Protein AF-A0A1A6HKM3-F1 (afdb_monomer)

Solvent-accessible surface area (backbone atoms only — not comparable to full-atom values): 8074 Å² total; per-residue (Å²): 134,69,60,70,53,31,51,55,52,16,49,52,26,46,77,69,69,38,35,68,60,14,46,56,42,32,45,64,36,37,76,76,48,75,79,42,65,69,59,45,51,51,49,17,52,33,31,36,75,77,71,31,32,71,58,14,48,58,45,45,48,62,50,58,78,65,53,81,62,89,50,65,68,60,55,52,53,51,54,50,49,51,17,56,44,58,75,41,57,64,34,87,82,55,30,69,87,28,43,89,74,38,88,62,29,47,59,53,46,30,50,48,27,49,76,71,70,36,53,66,64,25,43,73,77,45,76,86,60,77,89,85,67,93,69,78,88,79,76,79,118

Radius of gyration: 15.83 Å; Cα contacts (8 Å, |Δi|>4): 141; chains: 1; bounding box: 39×30×46 Å

pLDDT: mean 88.12, std 14.23, range [39.5, 98.19]

Structure (mmCIF, N/CA/C/O backbone):
data_AF-A0A1A6HKM3-F1
#
_entry.id   AF-A0A1A6HKM3-F1
#
loop_
_atom_site.group_PDB
_atom_site.id
_atom_site.type_symbol
_atom_site.label_atom_id
_atom_site.label_alt_id
_atom_site.label_comp_id
_atom_site.label_asym_id
_atom_site.label_entity_id
_atom_site.label_seq_id
_atom_site.pdbx_PDB_ins_code
_atom_site.Cartn_x
_atom_site.Cartn_y
_atom_site.Cartn_z
_atom_site.occupancy
_atom_site.B_iso_or_equiv
_atom_site.auth_seq_id
_atom_site.auth_comp_id
_atom_site.auth_asym_id
_atom_site.auth_atom_id
_atom_site.pdbx_PDB_model_num
ATOM 1 N N . GLU A 1 1 ? 9.411 0.851 -27.484 1.00 65.31 1 GLU A N 1
ATOM 2 C CA . GLU A 1 1 ? 8.597 2.086 -27.531 1.00 65.31 1 GLU A CA 1
ATOM 3 C C . GLU A 1 1 ? 7.377 1.890 -26.626 1.00 65.31 1 GLU A C 1
ATOM 5 O O . GLU A 1 1 ? 6.922 0.760 -26.525 1.00 65.31 1 GLU A O 1
ATOM 10 N N . TYR A 1 2 ? 6.927 2.922 -25.902 1.00 84.19 2 TYR A N 1
ATOM 11 C CA . TYR A 1 2 ? 5.852 2.887 -24.880 1.00 84.19 2 TYR A CA 1
ATOM 12 C C . TYR A 1 2 ? 6.072 2.043 -23.613 1.00 84.19 2 TYR A C 1
ATOM 14 O O . TYR A 1 2 ? 5.127 1.498 -23.048 1.00 84.19 2 TYR A O 1
ATOM 22 N N . LEU A 1 3 ? 7.300 1.997 -23.098 1.00 88.06 3 LEU A N 1
ATOM 23 C CA . LEU A 1 3 ? 7.628 1.264 -21.871 1.00 88.06 3 LEU A CA 1
ATOM 24 C C . LEU A 1 3 ? 6.704 1.622 -20.684 1.00 88.06 3 LEU A C 1
ATOM 26 O O . LEU A 1 3 ? 6.264 0.733 -19.964 1.00 88.06 3 LEU A O 1
ATOM 30 N N . ALA A 1 4 ? 6.345 2.900 -20.521 1.00 89.56 4 ALA A N 1
ATOM 31 C CA . ALA A 1 4 ? 5.461 3.369 -19.449 1.00 89.56 4 ALA A CA 1
ATOM 32 C C . ALA A 1 4 ? 4.051 2.746 -19.470 1.00 89.56 4 ALA A C 1
ATOM 34 O O . ALA A 1 4 ? 3.418 2.665 -18.418 1.00 89.56 4 ALA A O 1
ATOM 35 N N . LEU A 1 5 ? 3.571 2.248 -20.620 1.00 93.31 5 LEU A N 1
ATOM 36 C CA . LEU A 1 5 ? 2.295 1.526 -20.686 1.00 93.31 5 LEU A CA 1
ATOM 37 C C . LEU A 1 5 ? 2.313 0.260 -19.829 1.00 93.31 5 LEU A C 1
ATOM 39 O O . LEU A 1 5 ? 1.278 -0.094 -19.276 1.00 93.31 5 LEU A O 1
ATOM 43 N N . ASN A 1 6 ? 3.476 -0.370 -19.636 1.00 92.62 6 ASN A N 1
ATOM 44 C CA . ASN A 1 6 ? 3.595 -1.538 -18.764 1.00 92.62 6 ASN A CA 1
ATOM 45 C C . ASN A 1 6 ? 3.209 -1.209 -17.314 1.00 92.62 6 ASN A C 1
ATOM 47 O O . ASN A 1 6 ? 2.595 -2.038 -16.655 1.00 92.62 6 ASN A O 1
ATOM 51 N N . VAL A 1 7 ? 3.487 0.007 -16.823 1.00 95.50 7 VAL A N 1
ATOM 52 C CA . VAL A 1 7 ? 3.066 0.421 -15.471 1.00 95.5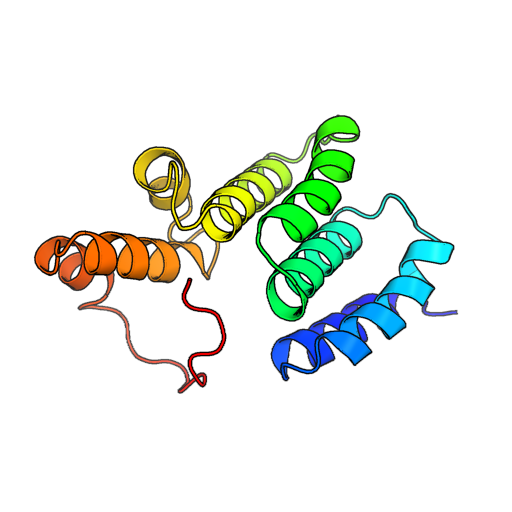0 7 VAL A CA 1
ATOM 53 C C . VAL A 1 7 ? 1.545 0.522 -15.389 1.00 95.50 7 VAL A C 1
ATOM 55 O O . VAL A 1 7 ? 0.949 0.033 -14.435 1.00 95.50 7 VAL A O 1
ATOM 58 N N . TYR A 1 8 ? 0.900 1.105 -16.402 1.00 95.50 8 TYR A N 1
ATOM 59 C CA . TYR A 1 8 ? -0.561 1.200 -16.450 1.00 95.50 8 TYR A CA 1
ATOM 60 C C . TYR A 1 8 ? -1.228 -0.172 -16.589 1.00 95.50 8 TYR A C 1
ATOM 62 O O . TYR A 1 8 ? -2.201 -0.446 -15.895 1.00 95.50 8 TYR A O 1
ATOM 70 N N . VAL A 1 9 ? -0.683 -1.057 -17.426 1.00 96.69 9 VAL A N 1
ATOM 71 C CA . VAL A 1 9 ? -1.180 -2.433 -17.572 1.00 96.69 9 VAL A CA 1
ATOM 72 C C . VAL A 1 9 ? -1.011 -3.211 -16.264 1.00 96.69 9 VAL A C 1
ATOM 74 O O . VAL A 1 9 ? -1.947 -3.881 -15.834 1.00 96.69 9 VAL A O 1
ATOM 77 N N . ALA A 1 10 ? 0.130 -3.074 -15.584 1.00 97.38 10 ALA A N 1
ATOM 78 C CA . ALA A 1 10 ? 0.335 -3.660 -14.262 1.00 97.38 10 ALA A CA 1
ATOM 79 C C . ALA A 1 10 ? -0.673 -3.117 -13.234 1.00 97.38 10 ALA A C 1
ATOM 81 O O . ALA A 1 10 ? -1.269 -3.894 -12.495 1.00 97.38 10 ALA A O 1
ATOM 82 N N . LEU A 1 11 ? -0.947 -1.805 -13.228 1.00 95.56 11 LEU A N 1
ATOM 83 C CA . LEU A 1 11 ? -1.984 -1.212 -12.374 1.00 95.56 11 LEU A CA 1
ATOM 84 C C . LEU A 1 11 ? -3.371 -1.794 -12.660 1.00 95.56 11 LEU A C 1
ATOM 86 O O . LEU A 1 11 ? -4.118 -2.059 -11.720 1.00 95.56 11 LEU A O 1
ATOM 90 N N . CYS A 1 12 ? -3.720 -2.018 -13.928 1.00 96.31 12 CYS A N 1
ATOM 91 C CA . CYS A 1 12 ? -4.973 -2.676 -14.286 1.00 96.31 12 CYS A CA 1
ATOM 92 C C . CYS A 1 12 ? -5.034 -4.100 -13.724 1.00 96.31 12 CYS A C 1
ATOM 94 O O . CYS A 1 12 ? -6.025 -4.447 -13.089 1.00 96.31 12 CYS A O 1
ATOM 96 N N . TYR A 1 13 ? -3.974 -4.897 -13.887 1.00 97.88 13 TYR A N 1
ATOM 97 C CA . TYR A 1 13 ? -3.914 -6.242 -13.310 1.00 97.88 13 TYR A CA 1
ATOM 98 C C . TYR A 1 13 ? -3.994 -6.225 -11.781 1.00 97.88 13 TYR A C 1
ATOM 100 O O . TYR A 1 13 ? -4.739 -7.016 -11.213 1.00 97.88 13 TYR A O 1
ATOM 108 N N . TYR A 1 14 ? -3.326 -5.276 -11.119 1.00 96.44 14 TYR A N 1
ATOM 109 C CA . TYR A 1 14 ? -3.443 -5.081 -9.673 1.00 96.44 14 TYR A CA 1
ATOM 110 C C . TYR A 1 14 ? -4.884 -4.776 -9.251 1.00 96.44 14 TYR A C 1
ATOM 112 O O . TYR A 1 14 ? -5.380 -5.357 -8.293 1.00 96.44 14 TYR A O 1
ATOM 120 N N . LYS A 1 15 ? -5.575 -3.880 -9.969 1.00 92.12 15 LYS A N 1
ATOM 121 C CA . LYS A 1 15 ? -6.978 -3.524 -9.691 1.00 92.12 15 LYS A CA 1
ATOM 122 C C . LYS A 1 15 ? -7.964 -4.659 -9.993 1.00 92.12 15 LYS A C 1
ATOM 124 O O . LYS A 1 15 ? -9.088 -4.604 -9.509 1.00 92.12 15 LYS A O 1
ATOM 129 N N . LEU A 1 16 ? -7.558 -5.650 -10.786 1.00 95.06 16 LEU A N 1
ATOM 130 C CA . LEU A 1 16 ? -8.309 -6.877 -11.074 1.00 95.06 16 LEU A CA 1
ATOM 131 C C . LEU A 1 16 ? -7.880 -8.058 -10.186 1.00 95.06 16 LEU A C 1
ATOM 133 O O . LEU A 1 16 ? -8.275 -9.187 -10.452 1.00 95.06 16 LEU A O 1
ATOM 137 N N . ASP A 1 17 ? -7.058 -7.805 -9.166 1.00 95.12 17 ASP A N 1
ATOM 138 C CA . ASP A 1 17 ? -6.514 -8.793 -8.230 1.00 95.12 17 ASP A CA 1
ATOM 139 C C . ASP A 1 17 ? -5.585 -9.863 -8.846 1.00 95.12 17 ASP A C 1
ATOM 141 O O . ASP A 1 17 ? -5.219 -10.838 -8.190 1.00 95.12 17 ASP A O 1
ATOM 145 N N . TYR A 1 18 ? -5.114 -9.651 -10.079 1.00 97.50 18 TYR A N 1
ATOM 146 C CA . TYR A 1 18 ? -4.110 -10.484 -10.753 1.00 97.50 18 TYR A CA 1
ATOM 147 C C . TYR A 1 18 ? -2.689 -10.007 -10.416 1.00 97.50 18 TYR A C 1
ATOM 149 O O . TYR A 1 18 ? -1.972 -9.443 -11.248 1.00 97.50 18 TYR A O 1
ATOM 157 N N . TYR A 1 19 ? -2.295 -10.153 -9.150 1.00 97.38 19 TYR A N 1
ATOM 158 C CA . TYR A 1 19 ? -1.053 -9.572 -8.620 1.00 97.38 19 TYR A CA 1
ATOM 159 C C . TYR A 1 19 ? 0.226 -10.200 -9.182 1.00 97.38 19 TYR A C 1
ATOM 161 O O . TYR A 1 19 ? 1.233 -9.511 -9.329 1.00 97.38 19 TYR A O 1
ATOM 169 N N . ASP A 1 20 ? 0.192 -11.491 -9.495 1.00 97.19 20 ASP A N 1
ATOM 170 C CA . ASP A 1 20 ? 1.276 -12.225 -10.148 1.00 97.19 20 ASP A CA 1
ATOM 171 C C . ASP A 1 20 ? 1.540 -11.667 -11.553 1.00 97.19 20 ASP A C 1
ATOM 173 O O . ASP A 1 20 ? 2.656 -11.238 -11.848 1.00 97.19 20 ASP A O 1
ATOM 177 N N . VAL A 1 21 ? 0.491 -11.533 -12.368 1.00 97.88 21 VAL A N 1
ATOM 178 C CA . VAL A 1 21 ? 0.576 -10.946 -13.714 1.00 97.88 21 VAL A CA 1
ATOM 179 C C . VAL A 1 21 ? 0.990 -9.473 -13.646 1.00 97.88 21 VAL A C 1
ATOM 181 O O . VAL A 1 21 ? 1.851 -9.027 -14.407 1.00 97.88 21 VAL A O 1
ATOM 184 N N . SER A 1 22 ? 0.433 -8.710 -12.698 1.00 98.19 22 SER A N 1
ATOM 185 C CA . SER A 1 22 ? 0.848 -7.328 -12.418 1.00 98.19 22 SER A CA 1
ATOM 186 C C . SER A 1 22 ? 2.356 -7.239 -12.165 1.00 98.19 22 SER A C 1
ATOM 188 O O . SER A 1 22 ? 3.040 -6.405 -12.761 1.00 98.19 22 SER A O 1
ATOM 190 N N . GLN A 1 23 ? 2.893 -8.118 -11.316 1.00 97.00 23 GLN A N 1
ATOM 191 C CA . GLN A 1 23 ? 4.306 -8.147 -10.954 1.00 97.00 23 GLN A CA 1
ATOM 192 C C . GLN A 1 23 ? 5.209 -8.491 -12.146 1.00 97.00 23 GLN A C 1
ATOM 194 O O . GLN A 1 23 ? 6.258 -7.862 -12.306 1.00 97.00 23 GLN A O 1
ATOM 199 N N . GLU A 1 24 ? 4.815 -9.447 -12.989 1.00 96.81 24 GLU A N 1
ATOM 200 C CA . GLU A 1 24 ? 5.568 -9.832 -14.189 1.00 96.81 24 GLU A CA 1
ATOM 201 C C . GLU A 1 24 ? 5.639 -8.695 -15.213 1.00 96.81 24 GLU A C 1
ATOM 203 O O . GLU A 1 24 ? 6.723 -8.343 -15.684 1.00 96.81 24 GLU A O 1
ATOM 208 N N . VAL A 1 25 ? 4.501 -8.059 -15.509 1.00 96.69 25 VAL A N 1
ATOM 209 C CA . VAL A 1 25 ? 4.446 -6.924 -16.442 1.00 96.69 25 VAL A CA 1
ATOM 210 C C . VAL A 1 25 ? 5.264 -5.746 -15.909 1.00 96.69 25 VAL A C 1
ATOM 212 O O . VAL A 1 25 ? 6.025 -5.114 -16.649 1.00 96.69 25 VAL A O 1
ATOM 215 N N . LEU A 1 26 ? 5.158 -5.465 -14.610 1.00 96.75 26 LEU A N 1
ATOM 216 C CA . LEU A 1 26 ? 5.896 -4.388 -13.960 1.00 96.75 26 LEU A CA 1
ATOM 217 C C . LEU A 1 26 ? 7.411 -4.628 -13.961 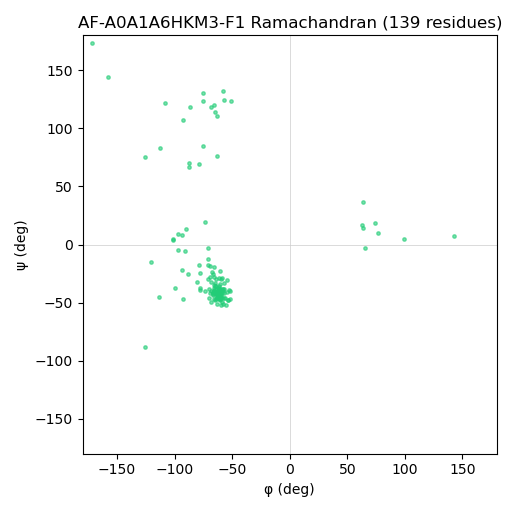1.00 96.75 26 LEU A C 1
ATOM 219 O O . LEU A 1 26 ? 8.184 -3.676 -14.088 1.00 96.75 26 LEU A O 1
ATOM 223 N N . ALA A 1 27 ? 7.854 -5.885 -13.867 1.00 95.44 27 ALA A N 1
ATOM 224 C CA . ALA A 1 27 ? 9.271 -6.234 -13.919 1.00 95.44 27 ALA A CA 1
ATOM 225 C C . ALA A 1 27 ? 9.918 -5.829 -15.254 1.00 95.44 27 ALA A C 1
ATOM 227 O O . ALA A 1 27 ? 11.054 -5.358 -15.252 1.00 95.44 27 A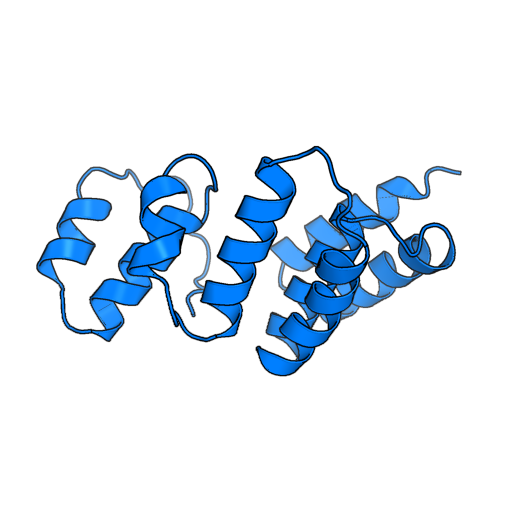LA A O 1
ATOM 228 N N . VAL A 1 28 ? 9.192 -5.918 -16.376 1.00 94.75 28 VAL A N 1
ATOM 229 C CA . VAL A 1 28 ? 9.676 -5.455 -17.693 1.00 94.75 28 VAL A CA 1
ATOM 230 C C . VAL A 1 28 ? 9.978 -3.953 -17.677 1.00 94.75 28 VAL A C 1
ATOM 232 O O . VAL A 1 28 ? 10.968 -3.510 -18.257 1.00 94.75 28 VAL A O 1
ATOM 235 N N . TYR A 1 29 ? 9.150 -3.160 -16.989 1.00 95.50 29 TYR A N 1
ATOM 236 C CA . TYR A 1 29 ? 9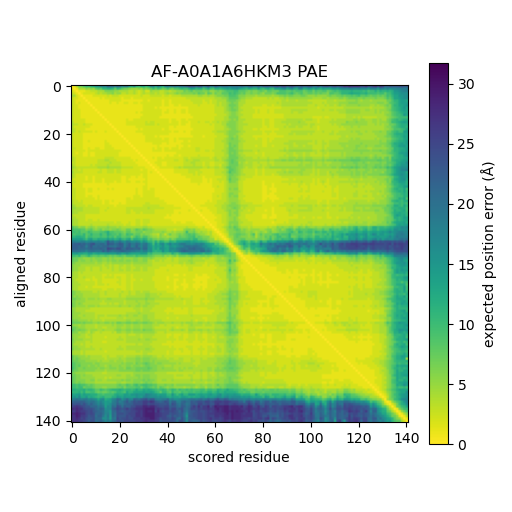.393 -1.727 -16.812 1.00 95.50 29 TYR A CA 1
ATOM 237 C C . TYR A 1 29 ? 10.615 -1.464 -15.922 1.00 95.50 29 TYR A C 1
ATOM 239 O O . TYR A 1 29 ? 11.511 -0.706 -16.295 1.00 95.50 29 TYR A O 1
ATOM 247 N N . LEU A 1 30 ? 10.676 -2.124 -14.762 1.00 94.00 30 LEU A N 1
ATOM 248 C CA . LEU A 1 30 ? 11.739 -1.933 -13.771 1.00 94.00 30 LEU A CA 1
ATOM 249 C C . LEU A 1 30 ? 13.119 -2.404 -14.251 1.00 94.00 30 LEU A C 1
ATOM 251 O O . LEU A 1 30 ? 14.124 -1.878 -13.790 1.00 94.00 30 LEU A O 1
ATOM 255 N N . GLN A 1 31 ? 13.195 -3.345 -15.198 1.00 94.25 31 GLN A N 1
ATOM 256 C CA . GLN A 1 31 ? 14.465 -3.717 -15.840 1.00 94.25 31 GLN A CA 1
ATOM 257 C C . GLN A 1 31 ? 15.131 -2.542 -16.566 1.00 94.25 31 GLN A C 1
ATOM 259 O O . GLN A 1 31 ? 16.351 -2.512 -16.691 1.00 94.25 31 GLN A O 1
ATOM 264 N N . GLN A 1 32 ? 14.335 -1.595 -17.061 1.00 93.88 32 GLN A N 1
ATOM 265 C CA . GLN A 1 32 ? 14.815 -0.435 -17.808 1.00 93.88 32 GLN A CA 1
ATOM 266 C C . GLN A 1 32 ? 14.888 0.817 -16.924 1.00 93.88 32 GLN A C 1
ATOM 268 O O . GLN A 1 32 ? 15.812 1.609 -17.075 1.00 93.88 32 GLN A O 1
ATOM 273 N N . ILE A 1 33 ? 13.928 0.989 -16.003 1.00 92.31 33 ILE A N 1
ATOM 274 C CA . ILE A 1 33 ? 13.831 2.136 -15.085 1.00 92.31 33 ILE A CA 1
ATOM 275 C C . ILE A 1 33 ? 13.746 1.625 -13.630 1.00 92.31 33 ILE A C 1
ATOM 277 O O . ILE A 1 33 ? 12.657 1.602 -13.043 1.00 92.31 33 ILE A O 1
ATOM 281 N N . PRO A 1 34 ? 14.866 1.160 -13.047 1.00 90.62 34 PRO A N 1
ATOM 282 C CA . PRO A 1 34 ? 14.874 0.465 -11.756 1.00 90.62 34 PRO A CA 1
ATOM 283 C C . PRO A 1 34 ? 14.574 1.364 -10.549 1.00 90.62 34 PRO A C 1
ATOM 285 O O . PRO A 1 34 ? 14.222 0.855 -9.490 1.00 90.62 34 PRO A O 1
ATOM 288 N N . ASP A 1 35 ? 14.697 2.681 -10.695 1.00 86.69 35 ASP A N 1
ATOM 289 C CA . ASP A 1 35 ? 14.562 3.698 -9.646 1.00 86.69 35 ASP A CA 1
ATOM 290 C C . ASP A 1 35 ? 13.199 4.415 -9.655 1.00 86.69 35 ASP A C 1
ATOM 292 O O . ASP A 1 35 ? 12.958 5.340 -8.876 1.00 86.69 35 ASP A O 1
ATOM 296 N N . SER A 1 36 ? 12.267 3.991 -10.514 1.00 88.62 36 SER A N 1
ATOM 297 C CA . SER A 1 36 ? 10.953 4.624 -10.610 1.00 88.62 36 SER A CA 1
ATOM 298 C C . SER A 1 36 ? 10.144 4.454 -9.323 1.00 88.62 36 SER A C 1
ATOM 300 O O . SER A 1 36 ? 9.674 3.362 -9.000 1.00 88.62 36 SER A O 1
ATOM 302 N N . THR A 1 37 ? 9.887 5.570 -8.635 1.00 86.75 37 THR A N 1
ATOM 303 C CA . THR A 1 37 ? 9.120 5.597 -7.380 1.00 86.75 37 THR A CA 1
ATOM 304 C C . THR A 1 37 ? 7.723 5.004 -7.523 1.00 86.75 37 THR A C 1
ATOM 306 O O . THR A 1 37 ? 7.284 4.235 -6.673 1.00 86.75 37 THR A O 1
ATOM 309 N N . ILE A 1 38 ? 7.035 5.314 -8.624 1.00 88.69 38 ILE A N 1
ATOM 310 C CA . ILE A 1 38 ? 5.683 4.813 -8.895 1.00 88.69 38 ILE A CA 1
ATOM 311 C C . ILE A 1 38 ? 5.705 3.292 -9.086 1.00 88.69 38 ILE A C 1
ATOM 313 O O . ILE A 1 38 ? 4.889 2.584 -8.494 1.00 88.69 38 ILE A O 1
ATOM 317 N N . ALA A 1 39 ? 6.649 2.782 -9.882 1.00 92.62 39 ALA A N 1
ATOM 318 C CA . ALA A 1 39 ? 6.739 1.354 -10.167 1.00 92.62 39 ALA A CA 1
ATOM 319 C C . ALA A 1 39 ? 7.177 0.552 -8.933 1.00 92.62 39 ALA A C 1
ATOM 321 O O . ALA A 1 39 ? 6.591 -0.481 -8.633 1.00 92.62 39 ALA A O 1
ATOM 322 N N . LEU A 1 40 ? 8.149 1.042 -8.165 1.00 93.00 40 LEU A N 1
ATOM 323 C CA . LEU A 1 40 ? 8.575 0.395 -6.922 1.00 93.00 40 LEU A CA 1
ATOM 324 C C . LEU A 1 40 ? 7.477 0.417 -5.846 1.00 93.00 40 LEU A C 1
ATOM 326 O O . LEU A 1 40 ? 7.314 -0.562 -5.122 1.00 93.00 40 LEU A O 1
ATOM 330 N N . ASN A 1 41 ? 6.664 1.476 -5.782 1.00 92.94 41 ASN A N 1
ATOM 331 C CA . ASN A 1 41 ? 5.499 1.509 -4.901 1.00 92.94 41 ASN A CA 1
ATOM 332 C C . ASN A 1 41 ? 4.467 0.436 -5.288 1.00 92.94 41 ASN A C 1
ATOM 334 O O . ASN A 1 41 ? 3.993 -0.303 -4.428 1.00 92.94 41 ASN A O 1
ATOM 338 N N . LEU A 1 42 ? 4.159 0.295 -6.584 1.00 95.19 42 LEU A N 1
ATOM 339 C CA . LEU A 1 42 ? 3.266 -0.765 -7.061 1.00 95.19 42 LEU A CA 1
ATOM 340 C C . LEU A 1 42 ? 3.847 -2.164 -6.811 1.00 95.19 42 LEU A C 1
ATOM 342 O O . LEU A 1 42 ? 3.112 -3.065 -6.416 1.00 95.19 42 LEU A O 1
ATOM 346 N N . LYS A 1 43 ? 5.162 -2.340 -6.974 1.00 95.94 43 LYS A N 1
ATOM 347 C CA . LYS A 1 43 ? 5.862 -3.585 -6.638 1.00 95.94 43 LYS A CA 1
ATOM 348 C C . LYS A 1 43 ? 5.691 -3.935 -5.159 1.00 95.94 43 LYS A C 1
ATOM 350 O O . LYS A 1 43 ? 5.349 -5.072 -4.847 1.00 95.94 43 LYS A O 1
ATOM 355 N N . ALA A 1 44 ? 5.864 -2.967 -4.260 1.00 95.44 44 ALA A N 1
ATOM 356 C CA . ALA A 1 44 ? 5.626 -3.173 -2.835 1.00 95.44 44 ALA A CA 1
ATOM 357 C C . ALA A 1 44 ? 4.171 -3.587 -2.557 1.00 95.44 44 ALA A C 1
ATOM 359 O O . ALA A 1 44 ? 3.936 -4.547 -1.825 1.00 95.44 44 ALA A O 1
ATOM 360 N N . CYS A 1 45 ? 3.195 -2.938 -3.202 1.00 95.44 45 CYS A N 1
ATOM 361 C CA . CYS A 1 45 ? 1.788 -3.330 -3.102 1.00 95.44 45 CYS A CA 1
ATOM 362 C C . CYS A 1 4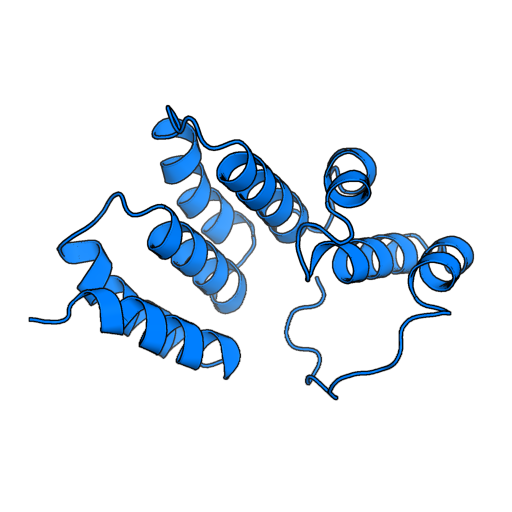5 ? 1.536 -4.760 -3.616 1.00 95.44 45 CYS A C 1
ATOM 364 O O . CYS A 1 45 ? 0.878 -5.536 -2.929 1.00 95.44 45 CYS A O 1
ATOM 366 N N . ASN A 1 46 ? 2.087 -5.154 -4.770 1.00 96.94 46 ASN A N 1
ATOM 367 C CA . ASN A 1 46 ? 1.997 -6.536 -5.267 1.00 96.94 46 ASN A CA 1
ATOM 368 C C . ASN A 1 46 ? 2.573 -7.530 -4.249 1.00 96.94 46 ASN A C 1
ATOM 370 O O . ASN A 1 46 ? 1.951 -8.545 -3.948 1.00 96.94 46 ASN A O 1
ATOM 374 N N . HIS A 1 47 ? 3.747 -7.232 -3.684 1.00 96.88 47 HIS A N 1
ATOM 375 C CA . HIS A 1 47 ? 4.406 -8.085 -2.690 1.00 96.88 47 HIS A CA 1
ATOM 376 C C . HIS A 1 47 ? 3.601 -8.219 -1.403 1.00 96.88 47 HIS A C 1
ATOM 378 O O . HIS A 1 47 ? 3.571 -9.298 -0.813 1.00 96.88 47 HIS A O 1
ATOM 384 N N . PHE A 1 48 ? 2.915 -7.155 -0.987 1.00 96.25 48 PHE A N 1
ATOM 385 C CA . PHE A 1 48 ? 2.007 -7.217 0.151 1.00 96.25 48 PHE A CA 1
ATOM 386 C C . PHE A 1 48 ? 0.882 -8.226 -0.089 1.00 96.25 48 PHE A C 1
ATOM 388 O O . PHE A 1 48 ? 0.562 -9.008 0.803 1.00 96.25 48 PHE A O 1
ATOM 395 N N . ARG A 1 49 ? 0.317 -8.231 -1.303 1.00 95.38 49 ARG A N 1
ATOM 396 C CA . ARG A 1 49 ? -0.813 -9.092 -1.678 1.00 95.38 49 ARG A CA 1
ATOM 397 C C . ARG A 1 49 ? -0.424 -10.535 -1.971 1.00 95.38 49 ARG A C 1
ATOM 399 O O . ARG A 1 49 ? -1.180 -11.434 -1.624 1.00 95.38 49 ARG A O 1
ATOM 406 N N . LEU A 1 50 ? 0.731 -10.757 -2.591 1.00 96.00 50 LEU A N 1
ATOM 407 C CA . LEU A 1 50 ? 1.230 -12.094 -2.925 1.00 96.00 50 LEU A CA 1
ATOM 408 C C . LEU A 1 50 ? 1.884 -12.795 -1.734 1.00 96.00 50 LEU A C 1
ATOM 410 O O . LEU A 1 50 ? 1.851 -14.022 -1.648 1.00 96.00 50 LEU A O 1
ATOM 414 N N . TYR A 1 51 ? 2.512 -12.026 -0.842 1.00 95.12 51 TYR A N 1
ATOM 415 C CA . TYR A 1 51 ? 3.350 -12.566 0.220 1.00 95.12 51 TYR A CA 1
ATOM 416 C C . TYR A 1 51 ? 2.907 -12.052 1.591 1.00 95.12 51 TYR A C 1
ATOM 418 O O . TYR A 1 51 ? 2.155 -12.732 2.285 1.00 95.12 51 TYR A O 1
ATOM 426 N N . ASN A 1 52 ? 3.422 -10.900 2.032 1.00 95.06 52 ASN A N 1
ATOM 427 C CA . ASN A 1 52 ? 3.150 -10.317 3.348 1.00 95.06 52 ASN A CA 1
ATOM 428 C C . ASN A 1 52 ? 3.732 -8.896 3.479 1.00 95.06 52 ASN A C 1
ATOM 430 O O . ASN A 1 52 ? 4.507 -8.432 2.640 1.00 95.06 52 ASN A O 1
ATOM 434 N N . GLY A 1 53 ? 3.419 -8.239 4.602 1.00 94.56 53 GLY A N 1
ATOM 435 C CA . GLY A 1 53 ? 3.936 -6.915 4.974 1.00 94.56 53 GLY A CA 1
ATOM 436 C C . GLY A 1 53 ? 5.458 -6.797 4.979 1.00 94.56 53 GLY A C 1
ATOM 437 O O . GLY A 1 53 ? 5.993 -5.816 4.475 1.00 94.56 53 GLY A O 1
ATOM 438 N N . LYS A 1 54 ? 6.183 -7.812 5.464 1.00 95.00 54 LYS A N 1
ATOM 439 C CA . LYS A 1 54 ? 7.654 -7.759 5.536 1.00 95.00 54 LYS A CA 1
ATOM 440 C C . LYS A 1 54 ? 8.303 -7.725 4.152 1.00 95.00 54 LYS A C 1
ATOM 442 O O . LYS A 1 54 ? 9.278 -7.000 3.968 1.00 95.00 54 LYS A O 1
ATOM 447 N N . ALA A 1 55 ? 7.772 -8.488 3.195 1.00 94.94 55 ALA A N 1
ATOM 448 C CA . ALA A 1 55 ? 8.234 -8.456 1.808 1.00 94.94 55 ALA A CA 1
ATOM 449 C C . ALA A 1 55 ? 7.987 -7.075 1.179 1.00 94.94 55 ALA A C 1
ATOM 451 O O . ALA A 1 55 ? 8.895 -6.484 0.599 1.00 94.94 55 ALA A O 1
ATOM 452 N N . ALA A 1 56 ? 6.794 -6.516 1.386 1.00 95.00 56 ALA A N 1
ATOM 453 C CA . ALA A 1 56 ? 6.431 -5.192 0.890 1.00 95.00 56 ALA A CA 1
ATOM 454 C C . ALA A 1 56 ? 7.293 -4.062 1.486 1.00 95.00 56 ALA A C 1
ATOM 456 O O . ALA A 1 56 ? 7.735 -3.160 0.775 1.00 95.00 56 ALA A O 1
ATOM 457 N N . GLU A 1 57 ? 7.593 -4.126 2.786 1.00 93.19 57 GLU A N 1
ATOM 458 C CA . GLU A 1 57 ? 8.485 -3.170 3.448 1.00 93.19 57 GLU A CA 1
ATOM 459 C C . GLU A 1 57 ? 9.909 -3.201 2.892 1.00 93.19 57 GLU A C 1
ATOM 461 O O . GLU A 1 57 ? 10.541 -2.151 2.782 1.00 93.19 57 GLU A O 1
ATOM 466 N N . ALA A 1 58 ? 10.431 -4.381 2.544 1.00 92.38 58 ALA A N 1
ATOM 467 C CA . ALA A 1 58 ? 11.761 -4.496 1.950 1.00 92.38 58 ALA A CA 1
ATOM 468 C C . ALA A 1 58 ? 11.839 -3.751 0.607 1.00 92.38 58 ALA A C 1
ATOM 470 O O . ALA A 1 58 ? 12.824 -3.060 0.346 1.00 92.38 58 ALA A O 1
ATOM 471 N N . GLU A 1 59 ? 10.773 -3.820 -0.194 1.00 90.31 59 GLU A N 1
ATOM 472 C CA . GLU A 1 59 ? 10.659 -3.073 -1.448 1.00 90.31 59 GLU A CA 1
ATOM 473 C C . GLU A 1 59 ? 10.579 -1.554 -1.202 1.00 90.31 59 GLU A C 1
ATOM 475 O O . GLU A 1 59 ? 11.271 -0.789 -1.874 1.00 90.31 59 GLU A O 1
ATOM 480 N N . LEU A 1 60 ? 9.832 -1.095 -0.186 1.00 85.50 60 LEU A N 1
ATOM 481 C CA . LEU A 1 60 ? 9.754 0.335 0.166 1.00 85.50 60 LEU A CA 1
ATOM 482 C C . LEU A 1 60 ? 11.034 0.902 0.794 1.00 85.50 60 LEU A C 1
ATOM 484 O O . LEU A 1 60 ? 11.310 2.088 0.617 1.00 85.50 60 LEU A O 1
ATOM 488 N N . LYS A 1 61 ? 11.839 0.105 1.509 1.00 80.62 61 LYS A N 1
ATOM 489 C CA . LYS A 1 61 ? 13.128 0.581 2.049 1.00 80.62 61 LYS A CA 1
ATOM 490 C C . LYS A 1 61 ? 14.049 1.081 0.941 1.00 80.62 61 LYS A C 1
ATOM 492 O O . LYS A 1 61 ? 14.635 2.149 1.080 1.00 80.62 61 LYS A O 1
ATOM 497 N N . SER A 1 62 ? 14.066 0.381 -0.196 1.00 73.62 62 SER A N 1
ATOM 498 C CA . SER A 1 62 ? 14.812 0.821 -1.380 1.00 73.62 62 SER A CA 1
ATOM 499 C C . SER A 1 62 ? 14.369 2.201 -1.888 1.00 73.62 62 SER A C 1
ATOM 501 O O . SER A 1 62 ? 15.179 2.952 -2.426 1.00 73.62 62 SER A O 1
ATOM 503 N N . LEU A 1 63 ? 13.101 2.575 -1.678 1.00 74.25 63 LEU A N 1
ATOM 504 C CA . LEU A 1 63 ? 12.593 3.905 -2.003 1.00 74.25 63 LEU A CA 1
ATOM 505 C C . LEU A 1 63 ? 12.979 4.957 -0.974 1.00 74.25 63 LEU A C 1
ATOM 507 O O . LEU A 1 63 ? 13.300 6.075 -1.361 1.00 74.25 63 LEU A O 1
ATOM 511 N N . MET A 1 64 ? 12.956 4.614 0.313 1.00 72.75 64 MET A N 1
ATOM 512 C CA . MET A 1 64 ? 13.337 5.530 1.390 1.00 72.75 64 MET A CA 1
ATOM 513 C C . MET A 1 64 ? 14.817 5.913 1.322 1.00 72.75 64 MET A C 1
ATOM 515 O O . MET A 1 64 ? 15.139 7.088 1.483 1.00 72.75 64 MET A O 1
ATOM 519 N N . ASP A 1 65 ? 15.696 4.956 1.024 1.00 68.75 65 ASP A N 1
ATOM 520 C CA . ASP A 1 65 ? 17.143 5.195 0.939 1.00 68.75 65 ASP A CA 1
ATOM 521 C C . ASP A 1 65 ? 17.514 6.069 -0.272 1.00 68.75 65 ASP A C 1
ATOM 523 O O . ASP A 1 65 ? 18.473 6.839 -0.228 1.00 68.75 65 ASP A O 1
ATOM 527 N N . ASN A 1 66 ? 16.707 6.008 -1.336 1.00 59.56 66 ASN A N 1
ATOM 528 C CA . ASN A 1 66 ? 16.853 6.836 -2.534 1.00 59.56 66 ASN A CA 1
ATOM 529 C C . ASN A 1 66 ? 16.064 8.155 -2.459 1.00 59.56 66 ASN A C 1
ATOM 531 O O . ASN A 1 66 ? 16.182 9.004 -3.348 1.00 59.56 66 ASN A O 1
ATOM 535 N N . ALA A 1 67 ? 15.266 8.366 -1.406 1.00 54.06 67 ALA A N 1
ATOM 536 C CA . ALA A 1 67 ? 14.411 9.534 -1.256 1.00 54.06 67 ALA A CA 1
ATOM 537 C C . ALA A 1 67 ? 15.200 10.767 -0.780 1.00 54.06 67 ALA A C 1
ATOM 539 O O . ALA A 1 67 ? 14.926 11.345 0.266 1.00 54.06 67 ALA A O 1
ATOM 540 N N . SER A 1 68 ? 16.060 11.283 -1.660 1.00 54.09 68 SER A N 1
ATOM 541 C CA . SER A 1 68 ? 16.287 12.734 -1.779 1.00 54.09 68 SER A CA 1
ATOM 542 C C . SER A 1 68 ? 15.100 13.427 -2.474 1.00 54.09 68 SER A C 1
ATOM 544 O O . SER A 1 68 ? 15.251 14.504 -3.047 1.00 54.09 68 SER A O 1
ATOM 546 N N . SER A 1 69 ? 13.923 12.782 -2.499 1.00 56.81 69 SER A N 1
ATOM 547 C CA . SER A 1 69 ? 12.767 13.242 -3.259 1.00 56.81 69 SER A CA 1
ATOM 548 C C . SER A 1 69 ? 12.266 14.570 -2.680 1.00 56.81 69 SER A C 1
ATOM 550 O O . SER A 1 69 ? 11.866 14.609 -1.511 1.00 56.81 69 SER A O 1
ATOM 552 N N . PRO A 1 70 ? 12.246 15.653 -3.478 1.00 58.09 70 PRO A N 1
ATOM 553 C CA . PRO A 1 70 ? 11.703 16.944 -3.060 1.00 58.09 70 PRO A CA 1
ATOM 554 C C . PRO A 1 70 ? 10.169 16.923 -2.931 1.00 58.09 70 PRO A C 1
ATOM 556 O O . PRO A 1 70 ? 9.574 17.926 -2.547 1.00 58.09 70 PRO A O 1
ATOM 559 N N . PHE A 1 71 ? 9.516 15.804 -3.265 1.00 72.06 71 PHE A N 1
ATOM 560 C CA . PHE A 1 71 ? 8.065 15.672 -3.247 1.00 72.06 71 PHE A CA 1
ATOM 561 C C . PHE A 1 71 ? 7.565 15.120 -1.909 1.00 72.06 71 PHE A C 1
ATOM 563 O O . PHE A 1 71 ? 7.670 13.922 -1.638 1.00 72.06 71 PHE A O 1
ATOM 570 N N . GLU A 1 72 ? 6.954 15.988 -1.103 1.00 81.06 72 GLU A N 1
ATOM 571 C CA . GLU A 1 72 ? 6.314 15.611 0.166 1.00 81.06 72 GLU A CA 1
ATOM 572 C C . GLU A 1 72 ? 5.223 14.545 -0.021 1.00 81.06 72 GLU A C 1
ATOM 574 O O . GLU A 1 72 ? 5.190 13.572 0.728 1.00 81.06 72 GLU A O 1
ATOM 579 N N . PHE A 1 73 ? 4.440 14.622 -1.102 1.00 83.19 73 PHE A N 1
ATOM 580 C CA . PHE A 1 73 ? 3.405 13.624 -1.405 1.00 83.19 73 PHE A CA 1
ATOM 581 C C . PHE A 1 73 ? 3.955 12.190 -1.516 1.00 83.19 73 PHE A C 1
ATOM 583 O O . PHE A 1 73 ? 3.333 11.234 -1.059 1.00 83.19 73 PHE A O 1
ATOM 590 N N . ALA A 1 74 ? 5.151 12.016 -2.090 1.00 82.81 74 ALA A N 1
ATOM 591 C CA . ALA A 1 74 ? 5.765 10.692 -2.194 1.00 82.81 74 ALA A CA 1
ATOM 592 C C . ALA A 1 74 ? 6.124 10.133 -0.808 1.00 82.81 74 ALA A C 1
ATOM 594 O O . ALA A 1 74 ? 5.953 8.940 -0.557 1.00 82.81 74 ALA A O 1
ATOM 595 N N . LYS A 1 75 ? 6.581 10.994 0.109 1.00 85.81 75 LYS A N 1
ATOM 596 C CA . LYS A 1 75 ? 6.876 10.603 1.493 1.00 85.81 75 LYS A CA 1
ATOM 597 C C . LYS A 1 75 ? 5.598 10.225 2.236 1.00 85.81 75 LYS A C 1
ATOM 599 O O . LYS A 1 75 ? 5.589 9.221 2.944 1.00 85.81 75 LYS A O 1
ATOM 604 N N . GLU A 1 76 ? 4.526 10.992 2.061 1.00 90.50 76 GLU A N 1
ATOM 605 C CA . GLU A 1 76 ? 3.213 10.713 2.652 1.00 90.50 76 GLU A CA 1
ATOM 606 C C . GLU A 1 76 ? 2.645 9.372 2.179 1.00 90.50 76 GLU A C 1
ATOM 608 O O . GLU A 1 76 ? 2.243 8.554 3.008 1.00 90.50 76 GLU A O 1
ATOM 613 N N . LEU A 1 77 ? 2.711 9.091 0.874 1.00 90.00 77 LEU A N 1
ATOM 614 C CA . LEU A 1 77 ? 2.273 7.817 0.302 1.00 90.00 77 LEU A CA 1
ATOM 615 C C . LEU A 1 77 ? 3.076 6.625 0.845 1.00 90.00 77 LEU A C 1
ATOM 617 O O . LEU A 1 77 ? 2.500 5.598 1.204 1.00 90.00 77 LEU A O 1
ATOM 621 N N . ILE A 1 78 ? 4.402 6.762 0.956 1.00 90.12 78 ILE A N 1
ATOM 622 C CA . ILE A 1 78 ? 5.257 5.717 1.539 1.00 90.12 78 ILE A CA 1
ATOM 623 C C . ILE A 1 78 ? 4.882 5.480 3.006 1.00 90.12 78 ILE A C 1
ATOM 625 O O . ILE A 1 78 ? 4.724 4.332 3.421 1.00 90.12 78 ILE A O 1
ATOM 629 N N . ARG A 1 79 ? 4.702 6.545 3.797 1.00 92.56 79 ARG A N 1
ATOM 630 C CA . ARG A 1 79 ? 4.313 6.430 5.213 1.00 92.56 79 ARG A CA 1
ATOM 631 C C . ARG A 1 79 ? 2.942 5.778 5.368 1.00 92.56 79 ARG A C 1
ATOM 633 O O . ARG A 1 79 ? 2.803 4.903 6.218 1.00 92.56 79 ARG A O 1
ATOM 640 N N . HIS A 1 80 ? 1.972 6.146 4.532 1.00 94.75 80 HIS A N 1
ATOM 641 C CA . HIS A 1 80 ? 0.668 5.488 4.470 1.00 94.75 80 HIS A CA 1
ATOM 642 C C . HIS A 1 80 ? 0.815 3.981 4.220 1.00 94.75 80 HIS A C 1
ATOM 644 O O . HIS A 1 80 ? 0.297 3.173 4.989 1.00 94.75 80 HIS A O 1
ATOM 650 N N . ASN A 1 81 ? 1.572 3.585 3.193 1.00 94.62 81 ASN A N 1
ATOM 651 C CA . ASN A 1 81 ? 1.726 2.173 2.843 1.00 94.62 81 ASN A CA 1
ATOM 652 C C . ASN A 1 81 ? 2.438 1.372 3.936 1.00 94.62 81 ASN A C 1
ATOM 654 O O . ASN A 1 81 ? 2.046 0.243 4.213 1.00 94.62 81 ASN A O 1
ATOM 658 N N . LEU A 1 82 ? 3.419 1.961 4.626 1.00 94.88 82 LEU A N 1
ATOM 659 C CA . LEU A 1 82 ? 4.069 1.315 5.770 1.00 94.88 82 LEU A CA 1
ATOM 660 C C . LEU A 1 82 ? 3.091 1.015 6.913 1.00 94.88 82 LEU A C 1
ATOM 662 O O . LEU A 1 82 ? 3.179 -0.059 7.504 1.00 94.88 82 LEU A O 1
ATOM 666 N N . VAL A 1 83 ? 2.144 1.913 7.207 1.00 96.06 83 VAL A N 1
ATOM 667 C CA . VAL A 1 83 ? 1.093 1.651 8.208 1.00 96.06 83 VAL A CA 1
ATOM 668 C C . VAL A 1 83 ? 0.254 0.443 7.803 1.00 96.06 83 VAL A C 1
ATOM 670 O O . VAL A 1 83 ? 0.019 -0.449 8.618 1.00 96.06 83 VAL A O 1
ATOM 673 N N . VAL A 1 84 ? -0.167 0.391 6.537 1.00 95.06 84 VAL A N 1
ATOM 674 C CA . VAL A 1 84 ? -0.961 -0.716 5.983 1.00 95.06 84 VAL A CA 1
ATOM 675 C C . VAL A 1 84 ? -0.185 -2.034 6.085 1.00 95.06 84 VAL A C 1
ATOM 677 O O . VAL A 1 84 ? -0.702 -3.023 6.604 1.00 95.06 84 VAL A O 1
ATOM 680 N N . PHE A 1 85 ? 1.084 -2.043 5.673 1.00 95.19 85 PHE A N 1
ATOM 681 C CA . PHE A 1 85 ? 1.929 -3.241 5.679 1.00 95.19 85 PHE A CA 1
ATOM 682 C C . PHE A 1 85 ? 2.232 -3.762 7.089 1.00 95.19 85 PHE A C 1
ATOM 684 O O . PHE A 1 85 ? 2.393 -4.970 7.270 1.00 95.19 85 PHE A O 1
ATOM 691 N N . ARG A 1 86 ? 2.248 -2.876 8.091 1.00 95.31 86 ARG A N 1
ATOM 692 C CA . ARG A 1 86 ? 2.465 -3.205 9.510 1.00 95.31 86 ARG A CA 1
ATOM 693 C C . ARG A 1 86 ? 1.187 -3.502 10.283 1.00 95.31 86 ARG A C 1
ATOM 695 O O . ARG A 1 86 ? 1.200 -3.539 11.509 1.00 95.31 86 ARG A O 1
ATOM 702 N N . GLY A 1 87 ? 0.064 -3.702 9.599 1.00 93.31 87 GLY A N 1
ATOM 703 C CA . GLY A 1 87 ? -1.178 -4.062 10.277 1.00 93.31 87 GLY A CA 1
ATOM 704 C C . GLY A 1 87 ? -1.839 -2.906 11.035 1.00 93.31 87 GLY A C 1
ATOM 705 O O . GLY A 1 87 ? -2.665 -3.164 11.908 1.00 93.31 87 GLY A O 1
ATOM 706 N N . GLY A 1 88 ? -1.494 -1.652 10.725 1.00 94.56 88 GLY A N 1
ATOM 707 C CA . GLY A 1 88 ? -2.019 -0.461 11.399 1.00 94.56 88 GLY A CA 1
ATOM 708 C C . GLY A 1 88 ? -1.096 0.140 12.463 1.00 94.56 88 GLY A C 1
ATOM 709 O O . GLY A 1 88 ? -1.485 1.096 13.134 1.00 94.56 88 GLY A O 1
ATOM 710 N N . GLU A 1 89 ? 0.127 -0.369 12.633 1.00 95.56 89 GLU A N 1
ATOM 711 C CA . GLU A 1 89 ? 1.104 0.242 13.541 1.00 95.56 89 GLU A CA 1
ATOM 712 C C . GLU A 1 89 ? 1.360 1.713 13.161 1.00 95.56 89 GLU A C 1
ATOM 714 O O . GLU A 1 89 ? 1.715 2.028 12.024 1.00 95.56 89 GLU A O 1
ATOM 719 N N . GLY A 1 90 ? 1.163 2.630 14.114 1.00 95.94 90 GLY A N 1
ATOM 720 C CA . GLY A 1 90 ? 1.321 4.070 13.887 1.00 95.94 90 GLY A CA 1
ATOM 721 C C . GLY A 1 90 ? 0.172 4.739 13.120 1.00 95.94 90 GLY A C 1
ATOM 722 O O . GLY A 1 90 ? 0.299 5.910 12.762 1.00 95.94 90 GLY A O 1
ATOM 723 N N . ALA A 1 91 ? -0.955 4.050 12.898 1.00 96.56 91 ALA A N 1
ATOM 724 C CA . ALA A 1 91 ? -2.080 4.568 12.116 1.00 96.56 91 ALA A CA 1
ATOM 725 C C . ALA A 1 91 ? -2.562 5.950 12.572 1.00 96.56 91 ALA A C 1
ATOM 727 O O . ALA A 1 91 ? -2.680 6.848 11.744 1.00 96.56 91 ALA A O 1
ATOM 728 N N . LEU A 1 92 ? -2.756 6.162 13.878 1.00 96.88 92 LEU A N 1
ATOM 729 C CA . LEU A 1 92 ? -3.242 7.440 14.420 1.00 96.88 92 LEU A CA 1
ATOM 730 C C . LEU A 1 92 ? -2.266 8.613 14.229 1.00 96.88 92 LEU A C 1
ATOM 732 O O . LEU A 1 92 ? -2.676 9.765 14.300 1.00 96.88 92 LEU A O 1
ATOM 736 N N . GLN A 1 93 ? -0.982 8.344 13.984 1.00 96.56 93 GLN A N 1
ATOM 737 C CA . GLN A 1 93 ? 0.013 9.391 13.727 1.00 96.56 93 GLN A CA 1
ATOM 738 C C . GLN A 1 93 ? 0.093 9.765 12.244 1.00 96.56 93 GLN A C 1
ATOM 740 O O . GLN A 1 93 ? 0.537 10.861 11.913 1.00 96.56 93 GLN A O 1
ATOM 745 N N . VAL A 1 94 ? -0.288 8.845 11.352 1.00 96.81 94 VAL A N 1
ATOM 746 C CA . VAL A 1 94 ? -0.028 8.958 9.910 1.00 96.81 94 VAL A CA 1
ATOM 747 C C . VAL A 1 94 ? -1.308 9.115 9.099 1.00 96.81 94 VAL A C 1
ATOM 749 O O . VAL A 1 94 ? -1.340 9.952 8.210 1.00 96.81 94 VAL A O 1
ATOM 752 N N . LEU A 1 95 ? -2.356 8.334 9.367 1.00 96.62 95 LEU A N 1
ATOM 753 C CA . LEU A 1 95 ? -3.560 8.305 8.531 1.00 96.62 95 LEU A CA 1
ATOM 754 C C . LEU A 1 95 ? -4.465 9.540 8.671 1.00 96.62 95 LEU A C 1
ATOM 756 O O . LEU A 1 95 ? -4.950 9.987 7.635 1.00 96.62 95 LEU A O 1
ATOM 760 N N . PRO A 1 96 ? -4.695 10.130 9.868 1.00 96.75 96 PRO A N 1
ATOM 761 C CA . PRO A 1 96 ? -5.606 11.269 10.004 1.00 96.75 96 PRO A CA 1
ATOM 762 C C . PRO A 1 96 ? -5.313 12.461 9.077 1.00 96.75 96 PRO A C 1
ATOM 764 O O . PRO A 1 96 ? -6.249 12.911 8.421 1.00 96.75 96 PRO A O 1
ATOM 767 N N . PRO A 1 97 ? -4.065 12.959 8.941 1.00 95.94 97 PRO A N 1
ATOM 768 C CA . PRO A 1 97 ? -3.781 14.062 8.019 1.00 95.94 97 PRO A CA 1
ATOM 769 C C . PRO A 1 97 ? -3.858 13.668 6.536 1.00 95.94 97 PRO A C 1
ATOM 771 O O . PRO A 1 97 ? -3.852 14.547 5.682 1.00 95.94 97 PRO A O 1
ATOM 774 N N . LEU A 1 98 ? -3.917 12.369 6.219 1.00 95.62 98 LEU A N 1
ATOM 775 C CA . LEU A 1 98 ? -3.961 11.855 4.847 1.00 95.62 98 LEU A CA 1
ATOM 776 C C . LEU A 1 98 ? -5.381 11.540 4.373 1.00 95.62 98 LEU A C 1
ATOM 778 O O . LEU A 1 98 ? -5.573 11.192 3.207 1.00 95.62 98 LEU A O 1
ATOM 782 N N . VAL A 1 99 ? -6.378 11.662 5.252 1.00 94.12 99 VAL A N 1
ATOM 783 C CA . VAL A 1 99 ? -7.790 11.568 4.879 1.00 94.12 99 VAL A CA 1
ATOM 784 C C . VAL A 1 99 ? -8.095 12.633 3.821 1.00 94.12 99 VAL A C 1
ATOM 786 O O . VAL A 1 99 ? -7.696 13.783 3.959 1.00 94.12 99 VAL A O 1
ATOM 789 N N . ASP A 1 100 ? -8.760 12.225 2.739 1.00 89.56 100 ASP A N 1
ATOM 790 C CA . ASP A 1 100 ? -9.076 13.040 1.551 1.00 89.56 100 ASP A CA 1
ATOM 791 C C . ASP A 1 100 ? -7.866 13.507 0.713 1.00 89.56 100 ASP A C 1
ATOM 793 O O . ASP A 1 100 ? -8.050 14.068 -0.367 1.00 89.56 100 ASP A O 1
ATOM 797 N N . VAL A 1 101 ? -6.637 13.208 1.148 1.00 91.88 101 VAL A N 1
ATOM 798 C CA . VAL A 1 101 ? -5.403 13.367 0.356 1.00 91.88 101 VAL A CA 1
ATOM 799 C C . VAL A 1 101 ? -5.064 12.066 -0.368 1.00 91.88 101 VAL A C 1
ATOM 801 O O . VAL A 1 101 ? -4.788 12.059 -1.568 1.00 91.88 101 VAL A O 1
ATOM 804 N N . ILE A 1 102 ? -5.112 10.950 0.361 1.00 90.00 102 ILE A N 1
ATOM 805 C CA . ILE A 1 102 ? -4.959 9.598 -0.172 1.00 90.00 102 ILE A CA 1
ATOM 806 C C . ILE A 1 102 ? -6.337 8.929 -0.126 1.00 90.00 102 ILE A C 1
ATOM 808 O O . ILE A 1 102 ? -6.900 8.803 0.966 1.00 90.00 102 ILE A O 1
ATOM 812 N N . PRO A 1 103 ? -6.885 8.474 -1.270 1.00 88.00 103 PRO A N 1
ATOM 813 C CA . PRO A 1 103 ? -8.235 7.909 -1.332 1.00 88.00 103 PRO A CA 1
ATOM 814 C C . PRO A 1 103 ? -8.481 6.786 -0.316 1.00 88.00 103 PRO A C 1
ATOM 816 O O . PRO A 1 103 ? -9.540 6.718 0.304 1.00 88.00 103 PRO A O 1
ATOM 819 N N . GLU A 1 104 ? -7.486 5.922 -0.106 1.00 90.62 104 GLU A N 1
ATOM 820 C CA . GLU A 1 104 ? -7.576 4.765 0.782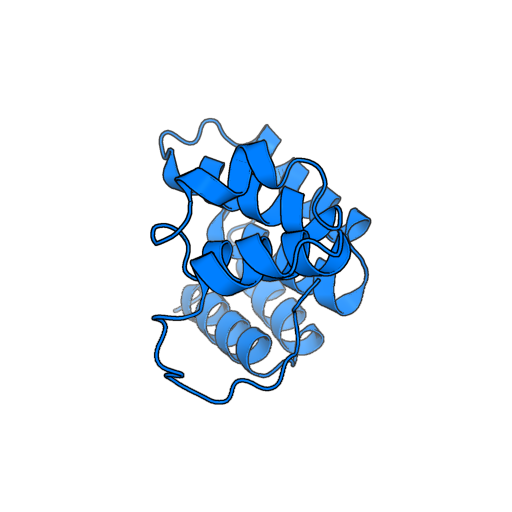 1.00 90.62 104 GLU A CA 1
ATOM 821 C C . GLU A 1 104 ? -7.421 5.102 2.278 1.00 90.62 104 GLU A C 1
ATOM 823 O O . GLU A 1 104 ? -7.826 4.302 3.125 1.00 90.62 104 GLU A O 1
ATOM 828 N N . ALA A 1 105 ? -6.880 6.274 2.641 1.00 94.81 105 ALA A N 1
ATOM 829 C CA . ALA A 1 105 ? -6.515 6.585 4.029 1.00 94.81 105 ALA A CA 1
ATOM 830 C C . ALA A 1 105 ? -7.719 6.580 4.980 1.00 94.81 105 ALA A C 1
ATOM 832 O O . ALA A 1 105 ? -7.626 6.057 6.092 1.00 94.81 105 ALA A O 1
ATOM 833 N N . ARG A 1 106 ? -8.866 7.106 4.529 1.00 94.81 106 ARG A N 1
ATOM 834 C CA . ARG A 1 106 ? -10.114 7.116 5.307 1.00 94.81 106 ARG A CA 1
ATOM 835 C C . ARG A 1 106 ? -10.559 5.700 5.658 1.00 94.81 106 ARG A C 1
ATOM 837 O O . ARG A 1 106 ? -10.795 5.405 6.825 1.00 94.81 106 ARG A O 1
ATOM 844 N N . LEU A 1 107 ? -10.650 4.821 4.660 1.00 93.62 107 LEU A N 1
ATOM 845 C CA . LEU A 1 107 ? -11.091 3.440 4.864 1.00 93.62 107 LEU A CA 1
ATOM 846 C C . LEU A 1 107 ? -10.092 2.651 5.715 1.00 93.62 107 LEU A C 1
ATOM 848 O O . LEU A 1 107 ? -10.508 1.927 6.614 1.00 93.62 107 LEU A O 1
ATOM 852 N N . ASN A 1 108 ? -8.788 2.840 5.506 1.00 95.50 108 ASN A N 1
ATOM 853 C CA . ASN A 1 108 ? -7.759 2.209 6.334 1.00 95.50 108 ASN A CA 1
ATOM 854 C C . ASN A 1 108 ? -7.850 2.644 7.805 1.00 95.50 108 ASN A C 1
ATOM 856 O O . ASN A 1 108 ? -7.674 1.820 8.702 1.00 95.50 108 ASN A O 1
ATOM 860 N N . LEU A 1 109 ? -8.180 3.913 8.066 1.00 96.62 109 LEU A N 1
ATOM 861 C CA . LEU A 1 109 ? -8.400 4.415 9.422 1.00 96.62 109 LEU A CA 1
ATOM 862 C C . LEU A 1 109 ? -9.692 3.857 10.045 1.00 96.62 109 LEU A C 1
ATOM 864 O O . LEU A 1 109 ? -9.692 3.491 11.217 1.00 96.62 109 LEU A O 1
ATOM 868 N N . VAL A 1 110 ? -10.765 3.712 9.260 1.00 96.25 110 VAL A N 1
ATOM 869 C CA . VAL A 1 110 ? -11.998 3.028 9.694 1.00 96.25 110 VAL A CA 1
ATOM 870 C C . VAL A 1 110 ? -11.701 1.580 10.095 1.00 96.25 110 VAL A C 1
ATOM 872 O O . VAL A 1 110 ? -12.075 1.160 11.187 1.00 96.25 110 VAL A O 1
ATOM 875 N N . ILE A 1 111 ? -10.984 0.827 9.254 1.00 95.06 111 ILE A N 1
ATOM 876 C CA . ILE A 1 111 ? -10.585 -0.560 9.542 1.00 95.06 111 ILE A CA 1
ATOM 877 C C . ILE A 1 111 ? -9.746 -0.629 10.822 1.00 95.06 111 ILE A C 1
ATOM 879 O O . ILE A 1 111 ? -9.959 -1.516 11.649 1.00 95.06 111 ILE A O 1
ATOM 883 N N . TYR A 1 112 ? -8.819 0.314 11.010 1.00 97.00 112 TYR A N 1
ATOM 884 C CA . TYR A 1 112 ? -8.023 0.404 12.230 1.00 97.00 112 TYR A CA 1
ATOM 885 C C . TYR A 1 112 ? -8.904 0.550 13.477 1.00 97.00 112 TYR A C 1
ATOM 887 O O . TYR A 1 112 ? -8.750 -0.240 14.406 1.00 97.00 112 TYR A O 1
ATOM 895 N N . TYR A 1 113 ? -9.848 1.496 13.493 1.00 98.00 113 TYR A N 1
ATOM 896 C CA . TYR A 1 113 ? -10.746 1.688 14.637 1.00 98.00 113 TYR A CA 1
ATOM 897 C C . TYR A 1 113 ? -11.618 0.459 14.909 1.00 98.00 113 TYR A C 1
ATOM 899 O O . TYR A 1 113 ? -11.702 0.015 16.053 1.00 98.00 113 TYR A O 1
ATOM 907 N N . LEU A 1 114 ? -12.173 -0.166 13.864 1.00 96.62 114 LEU A N 1
ATOM 908 C CA . LEU A 1 114 ? -12.962 -1.395 14.003 1.00 96.62 114 LEU A CA 1
ATOM 909 C C . LEU A 1 114 ? -12.162 -2.540 14.642 1.00 96.62 114 LEU A C 1
ATOM 911 O O . LEU A 1 114 ? -12.696 -3.280 15.462 1.00 96.62 114 LEU A O 1
ATOM 915 N N . ARG A 1 115 ? -10.871 -2.677 14.318 1.00 94.94 115 ARG A N 1
ATOM 916 C CA . ARG A 1 115 ? -9.985 -3.686 14.930 1.00 94.94 115 ARG A CA 1
ATOM 917 C C . ARG A 1 115 ? -9.701 -3.436 16.409 1.00 94.94 115 ARG A C 1
ATOM 919 O O . ARG A 1 115 ? -9.334 -4.376 17.107 1.00 94.94 115 ARG A O 1
ATOM 926 N N . GLN A 1 116 ? -9.826 -2.191 16.861 1.00 95.62 116 GLN A N 1
ATOM 927 C CA . GLN A 1 116 ? -9.679 -1.803 18.266 1.00 95.62 116 GLN A CA 1
ATOM 928 C C . GLN A 1 116 ? -11.022 -1.783 19.014 1.00 95.62 116 GLN A C 1
ATOM 930 O O . GLN A 1 116 ? -11.064 -1.326 20.152 1.00 95.62 116 GLN A O 1
ATOM 935 N N . ASP A 1 117 ? -12.102 -2.264 18.384 1.00 96.56 117 ASP A N 1
ATOM 936 C CA . ASP A 1 117 ? -13.476 -2.223 18.905 1.00 96.56 117 ASP A CA 1
ATOM 937 C C . ASP A 1 117 ? -14.024 -0.790 19.102 1.00 96.56 117 ASP A C 1
ATOM 939 O O . ASP A 1 117 ? -15.048 -0.575 19.749 1.00 96.56 117 ASP A O 1
ATOM 943 N N . ASP A 1 118 ? -13.381 0.215 18.490 1.00 97.06 118 ASP A N 1
ATOM 944 C CA . ASP A 1 118 ? -13.823 1.613 18.517 1.00 97.06 118 ASP A CA 1
ATOM 945 C C . ASP A 1 118 ? -14.816 1.888 17.379 1.00 97.06 118 ASP A C 1
ATOM 947 O O . ASP A 1 118 ? -14.544 2.541 16.367 1.00 97.06 118 ASP A O 1
ATOM 951 N N . VAL A 1 119 ? -16.007 1.313 17.529 1.00 96.94 119 VAL A N 1
ATOM 952 C CA . VAL A 1 119 ? -17.075 1.392 16.524 1.00 96.94 119 VAL A CA 1
ATOM 953 C C . VAL A 1 119 ? -17.566 2.831 16.331 1.00 96.94 119 VAL A C 1
ATOM 955 O O . VAL A 1 119 ? -17.995 3.197 15.235 1.00 96.94 119 VAL A O 1
ATOM 958 N N . GLN A 1 120 ? -17.496 3.663 17.373 1.00 97.62 120 GLN A N 1
ATOM 959 C CA . GLN A 1 120 ? -18.002 5.032 17.324 1.00 97.62 120 GLN A CA 1
ATOM 960 C C . GLN A 1 120 ? -17.137 5.917 16.424 1.00 97.62 120 GLN A C 1
ATOM 962 O O . GLN A 1 120 ? -17.681 6.630 15.576 1.00 97.62 120 GLN A O 1
ATOM 967 N N . GLU A 1 121 ? -15.811 5.840 16.556 1.00 97.12 121 GLU A N 1
ATOM 968 C CA . GLU A 1 121 ? -14.895 6.588 15.692 1.00 97.12 121 GLU A CA 1
ATOM 969 C C . GLU A 1 121 ? -14.927 6.075 14.249 1.00 97.12 121 GLU A C 1
ATOM 971 O O . GLU A 1 121 ? -14.985 6.869 13.304 1.00 97.12 121 GLU A O 1
ATOM 976 N N . ALA A 1 122 ? -15.009 4.754 14.063 1.00 96.88 122 ALA A N 1
ATOM 977 C CA . ALA A 1 122 ? -15.215 4.156 12.746 1.00 96.88 122 ALA A CA 1
ATOM 978 C C . ALA A 1 122 ? -16.493 4.686 12.064 1.00 96.88 122 ALA A C 1
ATOM 980 O O . ALA A 1 122 ? -16.460 5.080 10.896 1.00 96.88 122 ALA A O 1
ATOM 981 N N . TYR A 1 123 ? -17.611 4.746 12.797 1.00 96.06 123 TYR A N 1
ATOM 982 C CA . TYR A 1 123 ? -18.882 5.272 12.298 1.00 96.06 123 TYR A CA 1
ATOM 983 C C . TYR A 1 123 ? -18.788 6.759 11.944 1.00 96.06 123 TYR A C 1
ATOM 985 O O . TYR A 1 123 ? -19.208 7.165 10.859 1.00 96.06 123 TYR A O 1
ATOM 993 N N . ASN A 1 124 ? -18.198 7.572 12.824 1.00 96.25 124 ASN A N 1
ATOM 994 C CA . ASN A 1 124 ? -18.046 9.011 12.612 1.00 96.25 124 ASN A CA 1
ATOM 995 C C . ASN A 1 124 ? -17.298 9.340 11.311 1.00 96.25 124 ASN A C 1
ATOM 997 O O . ASN A 1 124 ? -17.616 10.341 10.670 1.00 96.25 124 ASN A O 1
ATOM 1001 N N . LEU A 1 125 ? -16.350 8.491 10.903 1.00 94.00 125 LEU A N 1
ATOM 1002 C CA . LEU A 1 125 ? -15.560 8.673 9.684 1.00 94.00 125 LEU A CA 1
ATOM 1003 C C . LEU A 1 125 ? -16.279 8.313 8.378 1.00 94.00 125 LEU A C 1
ATOM 1005 O O . LEU A 1 125 ? -15.863 8.809 7.325 1.00 94.00 125 LEU A O 1
ATOM 1009 N N . ILE A 1 126 ? -17.293 7.441 8.425 1.00 93.50 126 ILE A N 1
ATOM 1010 C CA . ILE A 1 126 ? -17.916 6.853 7.226 1.00 93.50 126 ILE A CA 1
ATOM 1011 C C . ILE A 1 126 ? -19.414 7.150 7.082 1.00 93.50 126 ILE A C 1
ATOM 1013 O O . ILE A 1 126 ? -19.950 6.983 5.993 1.00 93.50 126 ILE A O 1
ATOM 1017 N N . LYS A 1 127 ? -20.095 7.617 8.138 1.00 93.19 127 LYS A N 1
ATOM 1018 C CA . LYS A 1 127 ? -21.558 7.824 8.166 1.00 93.19 127 LYS A CA 1
ATOM 1019 C C . LYS A 1 127 ? -22.113 8.703 7.035 1.00 93.19 127 LYS A C 1
ATOM 1021 O O . LYS A 1 127 ? -23.244 8.489 6.616 1.00 93.19 127 LYS A O 1
ATOM 1026 N N . ASP A 1 128 ? -21.322 9.658 6.550 1.00 89.50 128 ASP A N 1
ATOM 1027 C CA . ASP A 1 128 ? -21.721 10.618 5.513 1.00 89.50 128 ASP A CA 1
ATOM 1028 C C . ASP A 1 128 ? -21.166 10.241 4.122 1.00 89.50 128 ASP A C 1
ATOM 1030 O O . ASP A 1 128 ? -21.318 10.993 3.160 1.00 89.50 128 ASP A O 1
ATOM 1034 N N . LEU A 1 129 ? -20.489 9.091 4.003 1.00 84.75 129 LEU A N 1
ATOM 1035 C CA . LEU A 1 129 ? -19.898 8.622 2.753 1.00 84.75 129 LEU A CA 1
ATOM 1036 C C . LEU A 1 129 ? -20.932 7.834 1.936 1.00 84.75 129 LEU A C 1
ATOM 1038 O O . LEU A 1 129 ? -21.381 6.764 2.349 1.00 84.75 129 LEU A O 1
ATOM 1042 N N . GLU A 1 130 ? -21.254 8.316 0.736 1.00 81.88 130 GLU A N 1
ATOM 1043 C CA 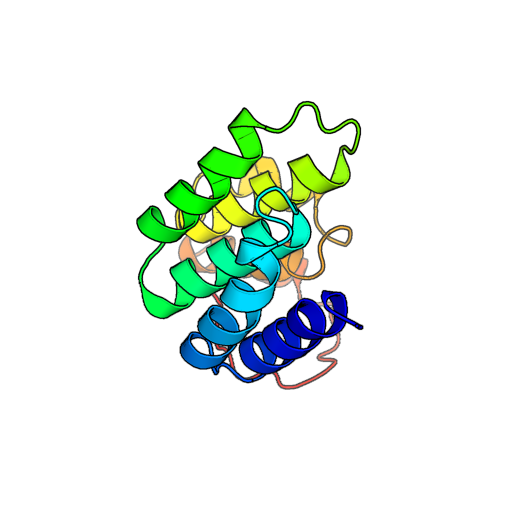. GLU A 1 130 ? -22.081 7.555 -0.201 1.00 81.88 130 GLU A CA 1
ATOM 1044 C C . GLU A 1 130 ? -21.276 6.410 -0.852 1.00 81.88 130 GLU A C 1
ATOM 1046 O O . GLU A 1 130 ? -20.179 6.640 -1.381 1.00 81.88 130 GLU A O 1
ATOM 1051 N N . PRO A 1 131 ? -21.800 5.169 -0.869 1.00 76.19 131 PRO A N 1
ATOM 1052 C CA . PRO A 1 131 ? -21.170 4.060 -1.576 1.00 76.19 131 PRO A CA 1
ATOM 1053 C C . PRO A 1 131 ? -21.120 4.347 -3.080 1.00 76.19 131 PRO A C 1
ATOM 1055 O O . PRO A 1 131 ? -22.141 4.349 -3.762 1.00 76.19 131 PRO A O 1
ATOM 1058 N N . THR A 1 132 ? -19.927 4.577 -3.618 1.00 70.25 132 THR A N 1
ATOM 1059 C CA . THR A 1 132 ? -19.751 4.984 -5.023 1.00 70.25 132 THR A CA 1
ATOM 1060 C C . THR A 1 132 ? -19.509 3.807 -5.970 1.00 70.25 132 THR A C 1
ATOM 1062 O O . THR A 1 132 ? -19.799 3.923 -7.156 1.00 70.25 132 THR A O 1
ATOM 1065 N N . THR A 1 133 ? -19.048 2.652 -5.470 1.00 58.72 133 THR A N 1
ATOM 1066 C CA . THR A 1 133 ? -19.006 1.359 -6.188 1.00 58.72 133 THR A CA 1
ATOM 1067 C C . THR A 1 133 ? -18.941 0.191 -5.187 1.00 58.72 133 THR A C 1
ATOM 1069 O O . THR A 1 133 ? -18.266 0.320 -4.165 1.00 58.72 133 THR A O 1
ATOM 1072 N N . PRO A 1 134 ? -19.584 -0.966 -5.445 1.00 49.44 134 PRO A N 1
ATOM 1073 C CA . PRO A 1 134 ? -19.354 -2.176 -4.663 1.00 49.44 134 PRO A CA 1
ATOM 1074 C C . PRO A 1 134 ? -18.006 -2.776 -5.081 1.00 49.44 134 PRO A C 1
ATOM 1076 O O . PRO A 1 134 ? -17.941 -3.630 -5.962 1.00 49.44 134 PRO A O 1
ATOM 1079 N N . GLN A 1 135 ? -16.905 -2.300 -4.502 1.00 53.66 135 GLN A N 1
ATOM 1080 C CA . GLN A 1 135 ? -15.641 -3.021 -4.619 1.00 53.66 135 GLN A CA 1
ATOM 1081 C C . GLN A 1 135 ? -15.688 -4.235 -3.693 1.00 53.66 135 GLN A C 1
ATOM 1083 O O . GLN A 1 135 ? -15.924 -4.107 -2.491 1.00 53.66 135 GLN A O 1
ATOM 1088 N N . VAL A 1 136 ? -15.482 -5.418 -4.279 1.00 43.50 136 VAL A N 1
ATOM 1089 C CA . VAL A 1 136 ? -15.191 -6.653 -3.549 1.00 43.50 136 VAL A CA 1
ATOM 1090 C C . VAL A 1 136 ? -14.041 -6.331 -2.605 1.00 43.50 136 VAL A C 1
ATOM 1092 O O . VAL A 1 136 ? -13.008 -5.820 -3.025 1.00 43.50 136 VAL A O 1
ATOM 1095 N N . THR A 1 137 ? -14.258 -6.556 -1.317 1.00 42.88 137 THR A N 1
ATOM 1096 C CA . THR A 1 137 ? -13.309 -6.321 -0.232 1.00 42.88 137 THR A CA 1
ATOM 1097 C C . THR A 1 137 ? -12.078 -7.212 -0.399 1.00 42.88 137 THR A C 1
ATOM 1099 O O . THR A 1 137 ? -11.937 -8.233 0.265 1.00 42.88 137 THR A O 1
ATOM 1102 N N . GLY A 1 138 ? -11.188 -6.857 -1.314 1.00 43.41 138 GLY A N 1
ATOM 1103 C CA . GLY A 1 138 ? -9.879 -7.458 -1.473 1.00 43.41 138 GLY A CA 1
ATOM 1104 C C . GLY A 1 138 ? -8.855 -6.405 -1.105 1.00 43.41 138 GLY A C 1
ATOM 1105 O O . GLY A 1 138 ? -8.319 -5.755 -1.996 1.00 43.41 138 GLY A O 1
ATOM 1106 N N . GLY A 1 139 ? -8.561 -6.226 0.183 1.00 46.12 139 GLY A N 1
ATOM 1107 C CA . GLY A 1 139 ? -7.463 -5.348 0.612 1.00 46.12 139 GLY A CA 1
ATOM 1108 C C . GLY A 1 139 ? -7.687 -4.522 1.867 1.00 46.12 139 GLY A C 1
ATOM 1109 O O . GLY A 1 139 ? -6.840 -3.690 2.176 1.00 46.12 139 GLY A O 1
ATOM 1110 N N . ALA A 1 140 ? -8.784 -4.732 2.590 1.00 39.50 140 ALA A N 1
ATOM 1111 C CA . ALA A 1 140 ? -8.860 -4.252 3.958 1.00 39.50 140 ALA A CA 1
ATOM 1112 C C . ALA A 1 140 ? -7.870 -5.076 4.786 1.00 39.50 140 ALA A C 1
ATOM 1114 O O . ALA A 1 140 ? -7.983 -6.303 4.808 1.00 39.50 140 ALA A O 1
ATOM 1115 N N . VAL A 1 141 ? -6.877 -4.401 5.373 1.00 43.22 141 VAL A N 1
ATOM 1116 C CA . VAL A 1 141 ? -5.899 -5.007 6.285 1.00 43.22 141 VAL A CA 1
ATOM 1117 C C . VAL A 1 141 ? -6.624 -5.857 7.292 1.00 43.22 141 VAL A C 1
ATOM 1119 O O . VAL A 1 141 ? -7.632 -5.390 7.880 1.00 43.22 141 VAL A O 1
#

Foldseek 3Di:
DPLVVLQVVLVVCVLVVVLVSSLVSLVSSCVPVVLDLSSLLSNLVSCCQVPALVSSVVSLVSNVVVPPPPDPLSVLSSQQSNCLRVVNVCLVVRLPVCVVVDPCSLVLVLLVCVVVVNNVVSCVSPVPPDDPDPDDPDRRD

Nearest PDB structures (foldseek):
  1a17-ass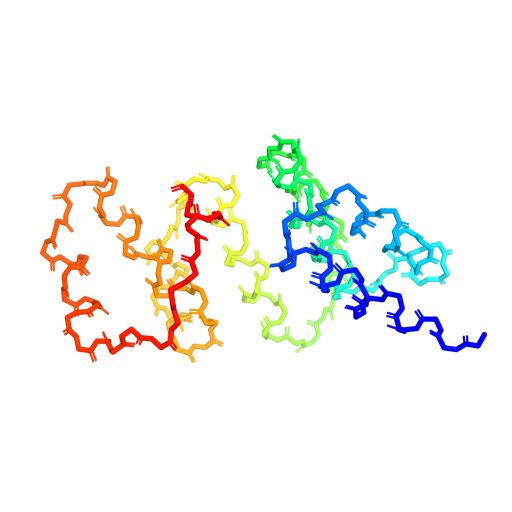embly1_A  TM=6.192E-01  e=3.089E-02  Homo sapiens
  8fwd-assembly1_0  TM=5.929E-01  e=1.393E-01  synthetic construct
  4gyw-assembly1_C  TM=6.515E-01  e=2.264E-01  Homo sapiens
  7dhg-assembly1_C  TM=4.929E-01  e=2.887E-01  Homo sapiens
  9cpc-assembly1_1D  TM=4.776E-01  e=2.377E-01  Sus scrofa

Mean predicted aligned error: 5.91 Å

Secondary structure (DSSP, 8-state):
--TTHHHHHHHHHHHTT-HHHHHHHHHHHHTT-TT-HHHHHHHHHHHHHHT-HHHHHHHHHHHHHT-----HHHHHHHHHHHHHHTTTTTHHHHSGGGTTTSTTHHHHHHHHHHHTT-HHHHHHHHTT-------------

Organism: Neotoma lepida (NCBI: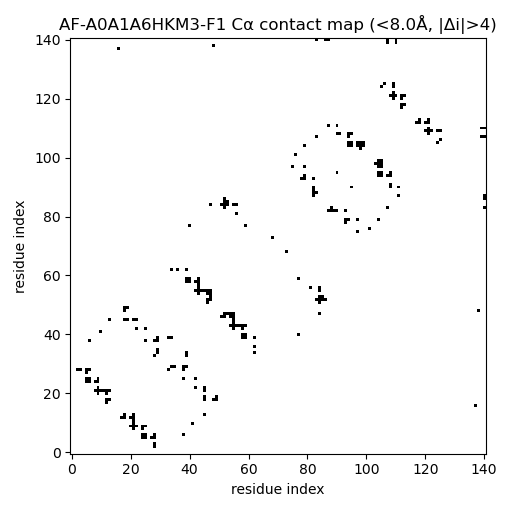txid56216)

InterPro domains:
  IPR011990 Tetratricopeptide-like helical domain superfamily [SSF48452] (5-126)
  IPR030511 Tetratricopeptide repeat protein 26 [PTHR14781] (1-135)

Sequence (141 aa):
EYLALNVYVALCYYKLDYYDVSQEVLAVYLQQIPDSTIALNLKACNHFRLYNGKAAEAELKSLMDNASSPFEFAKELIRHNLVVFRGGEGALQVLPPLVDVIPEARLNLVIYYLRQDDVQEAYNLIKDLEPTTPQVTGGAV